Protein AF-A0A225WGE8-F1 (afdb_monomer)

pLDDT: mean 73.27, std 24.23, range [32.47, 97.25]

Sequence (170 aa):
MNILLVSSVTARLEQHFDTTDTSRQVRTSTEAETAMRFLRAGDTGREDANEVSHKEERGFLTDNLIIMPSIKGGLNLALKAAELPAKILQDFQRLNVQMSEGNLLLWMRYVQKYRVKMGGDSWADDAYVIQTLKNFIPESQLSVVFNAMKEKTKLHSFGVNLEKAAANAV

Organism: NCBI:txid4795

Foldseek 3Di:
DDDDDDDDDDDDDDDDDDDDDDDDDDDDDDDDDDDDDDDDDDDDDDDDPPPPPPVCPPPDLLVVCVVDPDLLVSLVVCLVVLHALLVSLVSCVVVVNDPDLVSVVSSLVSLVSSQVVVVHCPRQHLVNVLVSVVVRDPPVCLLVSLVSLCVDPVRNVVSVVSVVVVVVVD

Solvent-accessible surface area (backbone atoms only — not comparable to full-atom values): 11295 Å² total; per-residue (Å²): 140,87,86,86,84,84,87,84,85,81,84,83,86,84,84,87,81,90,83,88,83,88,83,86,86,82,86,81,91,82,90,85,87,81,88,80,88,82,89,79,88,80,90,84,81,88,81,87,76,81,77,72,77,70,74,75,81,79,47,72,62,64,54,42,46,70,69,32,97,39,72,71,56,30,52,53,52,39,55,74,70,67,58,59,69,62,56,55,56,51,48,29,58,76,69,68,48,68,89,40,68,71,52,49,53,53,49,53,56,45,47,56,52,45,23,62,73,74,75,36,49,92,86,58,33,63,67,55,51,51,55,47,46,56,77,77,41,62,71,86,49,49,62,57,50,30,50,59,24,46,79,32,84,94,34,21,69,58,18,52,51,43,50,53,52,56,65,73,73,113

Structure (mmCIF, N/CA/C/O backbone):
data_AF-A0A225WGE8-F1
#
_entry.id   AF-A0A225WGE8-F1
#
loop_
_atom_site.group_PDB
_atom_site.id
_atom_site.type_symbol
_atom_site.label_atom_id
_atom_site.label_alt_id
_atom_site.label_comp_id
_atom_site.label_asym_id
_atom_site.label_entity_id
_atom_site.label_seq_id
_atom_site.pdbx_PDB_ins_code
_atom_site.Cartn_x
_atom_site.Cartn_y
_atom_site.Cartn_z
_atom_site.occupancy
_atom_site.B_iso_or_equiv
_atom_site.auth_seq_id
_atom_site.auth_comp_id
_atom_site.auth_asym_id
_atom_site.auth_atom_id
_atom_site.pdbx_PDB_model_num
ATOM 1 N N . MET A 1 1 ? -18.587 52.223 9.701 1.00 41.62 1 MET A N 1
ATOM 2 C CA . MET A 1 1 ? -19.425 51.696 10.798 1.00 41.62 1 MET A CA 1
ATOM 3 C C . MET A 1 1 ? -18.726 50.444 11.307 1.00 41.62 1 MET A C 1
ATOM 5 O O . MET A 1 1 ? -18.745 49.443 10.610 1.00 41.62 1 MET A O 1
ATOM 9 N N . ASN A 1 2 ? -17.989 50.551 12.416 1.00 41.38 2 ASN A N 1
ATOM 10 C CA . ASN A 1 2 ? -17.194 49.461 12.995 1.00 41.38 2 ASN A CA 1
ATOM 11 C C . ASN A 1 2 ? -17.892 48.985 14.269 1.00 41.38 2 ASN A C 1
ATOM 13 O O . ASN A 1 2 ? -18.157 49.802 15.148 1.00 41.38 2 ASN A O 1
ATOM 17 N N . ILE A 1 3 ? -18.180 47.688 14.361 1.00 56.12 3 ILE A N 1
ATOM 18 C CA . ILE A 1 3 ? -18.752 47.057 15.552 1.00 56.12 3 ILE A CA 1
ATOM 19 C C . ILE A 1 3 ? -17.701 46.071 16.065 1.00 56.12 3 ILE A C 1
ATOM 21 O O . ILE A 1 3 ? -17.446 45.051 15.431 1.00 56.12 3 ILE A O 1
ATOM 25 N N . LEU A 1 4 ? -17.062 46.405 17.186 1.00 53.09 4 LEU A N 1
ATOM 26 C CA . LEU A 1 4 ? -16.240 45.483 17.968 1.00 53.09 4 LEU A CA 1
ATOM 27 C C . LEU A 1 4 ? -17.085 45.042 19.161 1.00 53.09 4 LEU A C 1
ATOM 29 O O . LEU A 1 4 ? -17.390 45.853 20.033 1.00 53.09 4 LEU A O 1
ATOM 33 N N . LEU A 1 5 ? -17.495 43.774 19.174 1.00 49.84 5 LEU A N 1
ATOM 34 C CA . LEU A 1 5 ? -18.241 43.175 20.277 1.00 49.84 5 LEU A CA 1
ATOM 35 C C . LEU A 1 5 ? -17.275 42.282 21.065 1.00 49.84 5 LEU A C 1
ATOM 37 O O . LEU A 1 5 ? -16.862 41.225 20.597 1.00 49.84 5 LEU A O 1
ATOM 41 N N . VAL A 1 6 ? -16.862 42.767 22.236 1.00 54.16 6 VAL A N 1
ATOM 42 C CA . VAL A 1 6 ? -16.025 42.052 23.206 1.00 54.16 6 VAL A CA 1
ATOM 43 C C . VAL A 1 6 ? -16.965 41.340 24.177 1.00 54.16 6 VAL A C 1
ATOM 45 O O . VAL A 1 6 ? -17.754 41.991 24.857 1.00 54.16 6 VAL A O 1
ATOM 48 N N . SER A 1 7 ? -16.908 40.010 24.232 1.00 51.12 7 SER A N 1
ATOM 49 C CA . SER A 1 7 ? -17.669 39.204 25.192 1.00 51.12 7 SER A CA 1
ATOM 50 C C . SER A 1 7 ? -16.768 38.796 26.357 1.00 51.12 7 SER A C 1
ATOM 52 O O . SER A 1 7 ? -15.846 38.004 26.183 1.00 51.12 7 SER A O 1
ATOM 54 N N . SER A 1 8 ? -17.042 39.333 27.545 1.00 53.81 8 SER A N 1
ATOM 55 C CA . SER A 1 8 ? -16.384 38.964 28.804 1.00 53.81 8 SER A CA 1
ATOM 56 C C . SER A 1 8 ? -17.247 37.941 29.546 1.00 53.81 8 SER A C 1
ATOM 58 O O . SER A 1 8 ? -18.414 38.212 29.823 1.00 53.81 8 SER A O 1
ATOM 60 N N . VAL A 1 9 ? -16.685 36.781 29.890 1.00 55.50 9 VAL A N 1
ATOM 61 C CA . VAL A 1 9 ? -17.333 35.771 30.744 1.00 55.50 9 VAL A CA 1
ATOM 62 C C . VAL A 1 9 ? -16.881 35.983 32.187 1.00 55.50 9 VAL A C 1
ATOM 64 O O . VAL A 1 9 ? -15.689 35.928 32.480 1.00 55.50 9 VAL A O 1
ATOM 67 N N . THR A 1 10 ? -17.825 36.213 33.097 1.00 57.44 10 THR A N 1
ATOM 68 C CA . THR A 1 10 ? -17.602 36.211 34.548 1.00 57.44 10 THR A CA 1
ATOM 69 C C . THR A 1 10 ? -18.067 34.876 35.128 1.00 57.44 10 THR A C 1
ATOM 71 O O . THR A 1 10 ? -19.258 34.578 35.148 1.00 57.44 10 THR A O 1
ATOM 74 N N . ALA A 1 11 ? -17.133 34.056 35.615 1.00 53.03 11 ALA A N 1
ATOM 75 C CA . ALA A 1 11 ? -17.466 32.903 36.447 1.00 53.03 11 ALA A CA 1
ATOM 76 C C . ALA A 1 11 ? -17.647 33.381 37.897 1.00 53.03 11 ALA A C 1
ATOM 78 O O . ALA A 1 11 ? -16.724 33.938 38.493 1.00 53.03 11 ALA A O 1
ATOM 79 N N . ARG A 1 12 ? -18.860 33.218 38.438 1.00 41.88 12 ARG A N 1
ATOM 80 C CA . ARG A 1 12 ? -19.195 33.531 39.831 1.00 41.88 12 ARG A CA 1
ATOM 81 C C . ARG A 1 12 ? -18.625 32.466 40.769 1.00 41.88 12 ARG A C 1
ATOM 83 O O . ARG A 1 12 ? -18.862 31.277 40.589 1.00 41.88 12 ARG A O 1
ATOM 90 N N . LEU A 1 13 ? -17.909 32.957 41.773 1.00 44.03 13 LEU A N 1
ATOM 91 C 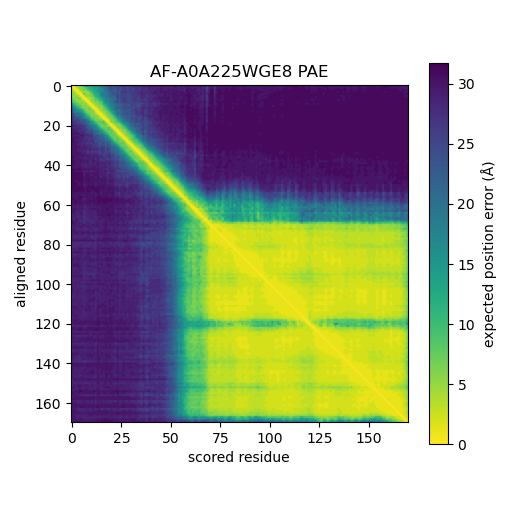CA . LEU A 1 13 ? -17.485 32.283 42.991 1.00 44.03 13 LEU A CA 1
ATOM 92 C C . LEU A 1 13 ? -18.700 32.153 43.922 1.00 44.03 13 LEU A C 1
ATOM 94 O O . LEU A 1 13 ? -19.231 33.173 44.357 1.00 44.03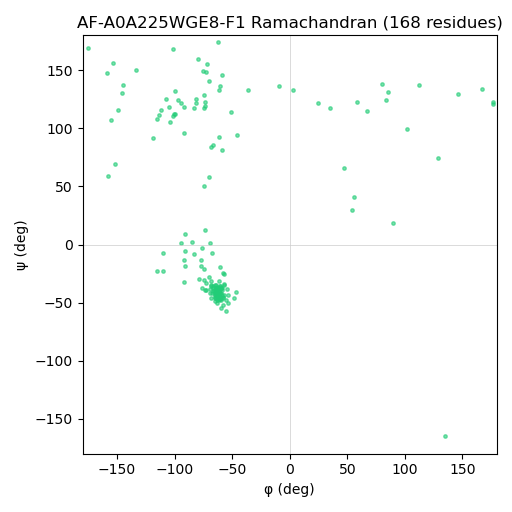 13 LEU A O 1
ATOM 98 N N . GLU A 1 14 ? -19.123 30.932 44.242 1.00 49.50 14 GLU A N 1
ATOM 99 C CA . GLU A 1 14 ? -19.988 30.682 45.398 1.00 49.50 14 GLU A CA 1
ATOM 100 C C . GLU A 1 14 ? -19.219 29.856 46.427 1.00 49.50 14 GLU A C 1
ATOM 102 O O . GLU A 1 14 ? -18.848 28.703 46.216 1.00 49.50 14 GLU A O 1
ATOM 107 N N . GLN A 1 15 ? -18.940 30.528 47.537 1.00 37.53 15 GLN A N 1
ATOM 108 C CA . GLN A 1 15 ? -18.338 30.028 48.756 1.00 37.53 15 GLN A CA 1
ATOM 109 C C . GLN A 1 15 ? -19.484 29.915 49.768 1.00 37.53 15 GLN A C 1
ATOM 111 O O . GLN A 1 15 ? -20.109 30.927 50.082 1.00 37.53 15 GLN A O 1
ATOM 116 N N . HIS A 1 16 ? -19.781 28.710 50.260 1.00 40.31 16 HIS A N 1
ATOM 117 C CA . HIS A 1 16 ? -20.702 28.523 51.383 1.00 40.31 16 HIS A CA 1
ATOM 118 C C . HIS A 1 16 ? -19.904 28.328 52.675 1.00 40.31 16 HIS A C 1
ATOM 120 O O . HIS A 1 16 ? -18.927 27.579 52.713 1.00 40.31 16 HIS A O 1
ATOM 126 N N . PHE A 1 17 ? -20.313 29.072 53.696 1.00 34.84 17 PHE A N 1
ATOM 127 C CA . PHE A 1 17 ? -19.667 29.243 54.992 1.00 34.84 17 PHE A CA 1
ATOM 128 C C . PHE A 1 17 ? -20.367 28.385 56.065 1.00 34.84 17 PHE A C 1
ATOM 130 O O . PHE A 1 17 ? -21.481 27.911 55.844 1.00 34.84 17 PHE A O 1
ATOM 137 N N . ASP A 1 18 ? -19.693 28.282 57.216 1.00 40.44 18 ASP A N 1
ATOM 138 C CA . ASP A 1 18 ? -20.130 27.804 58.541 1.00 40.44 18 ASP A CA 1
ATOM 139 C C . ASP A 1 18 ? -20.203 26.297 58.836 1.00 40.44 18 ASP A C 1
ATOM 141 O O . ASP A 1 18 ? -20.760 25.526 58.067 1.00 40.44 18 ASP A O 1
ATOM 145 N N . THR A 1 19 ? -19.786 25.788 60.005 1.00 41.75 19 THR A N 1
ATOM 146 C CA . THR A 1 19 ? -18.750 26.079 61.036 1.00 41.75 19 THR A CA 1
ATOM 147 C C . THR A 1 19 ? -18.847 24.926 62.063 1.00 41.75 19 THR A C 1
ATOM 149 O O . THR A 1 19 ? -19.836 24.198 62.066 1.00 41.75 19 THR A O 1
ATOM 152 N N . THR A 1 20 ? -17.865 24.825 62.975 1.00 37.28 20 THR A N 1
ATOM 153 C CA . THR A 1 20 ? -17.696 23.890 64.125 1.00 37.28 20 THR A CA 1
ATOM 154 C C . THR A 1 20 ? -17.040 22.539 63.771 1.00 37.28 20 THR A C 1
ATOM 156 O O . THR A 1 20 ? -17.397 21.917 62.786 1.00 37.28 20 THR A O 1
ATOM 159 N N . ASP A 1 21 ? -16.023 22.016 64.465 1.00 35.25 21 ASP A N 1
ATOM 160 C CA . ASP A 1 21 ? -15.390 22.385 65.732 1.00 35.25 21 ASP A CA 1
ATOM 161 C C . ASP A 1 21 ? -13.912 21.914 65.773 1.00 35.25 21 ASP A C 1
ATOM 163 O O . ASP A 1 21 ? -13.473 20.992 65.089 1.00 35.25 21 ASP A O 1
ATOM 167 N N . THR A 1 22 ? -13.179 22.623 66.611 1.00 43.06 22 THR A N 1
ATOM 168 C CA . THR A 1 22 ? -11.801 22.590 67.099 1.00 43.06 22 THR A CA 1
ATOM 169 C C . THR A 1 22 ? -11.136 21.218 67.313 1.00 43.06 22 THR A C 1
ATOM 171 O O . THR A 1 22 ? -11.600 20.400 68.099 1.00 43.06 22 THR A O 1
ATOM 174 N N . SER A 1 23 ? -9.901 21.061 66.815 1.00 33.72 23 SER A N 1
ATOM 175 C CA . SER A 1 23 ? -8.821 20.441 67.603 1.00 33.72 23 SER A CA 1
ATOM 176 C C . SER A 1 23 ? -7.468 21.083 67.279 1.00 33.72 23 SER A C 1
ATOM 178 O O . SER A 1 23 ? -7.112 21.311 66.125 1.00 33.72 23 SER A O 1
ATOM 180 N N . ARG A 1 24 ? -6.762 21.461 68.346 1.00 36.97 24 ARG A N 1
ATOM 181 C CA . ARG A 1 24 ? -5.527 22.254 68.392 1.00 36.97 24 ARG A CA 1
ATOM 182 C C . ARG A 1 24 ? -4.270 21.431 68.067 1.00 36.97 24 ARG A C 1
ATOM 184 O O . ARG A 1 24 ? -4.206 20.258 68.403 1.00 36.97 24 ARG A O 1
ATOM 191 N N . GLN A 1 25 ? -3.235 22.192 67.683 1.00 35.75 25 GLN A N 1
ATOM 192 C CA . GLN A 1 25 ? -1.784 22.059 67.957 1.00 35.75 25 GLN A CA 1
ATOM 193 C C . GLN A 1 25 ? -0.918 21.721 66.734 1.00 35.75 25 GLN A C 1
ATOM 195 O O . GLN A 1 25 ? -1.270 20.848 65.962 1.00 35.75 25 GLN A O 1
ATOM 200 N N . VAL A 1 26 ? 0.258 22.311 66.491 1.00 34.34 26 VAL A N 1
ATOM 201 C CA . VAL A 1 26 ? 1.013 23.479 66.996 1.00 34.34 26 VAL A CA 1
ATOM 202 C C . VAL A 1 26 ? 2.012 23.807 65.866 1.00 34.34 26 VAL A C 1
ATOM 204 O O . VAL A 1 26 ? 2.446 22.930 65.124 1.00 34.34 26 VAL A O 1
ATOM 207 N N . ARG A 1 27 ? 2.330 25.092 65.708 1.00 35.03 27 ARG A N 1
ATOM 208 C CA . ARG A 1 27 ? 3.198 25.670 64.676 1.00 35.03 27 ARG A CA 1
ATOM 209 C C . ARG A 1 27 ? 4.710 25.434 64.915 1.00 35.03 27 ARG A C 1
ATOM 211 O O . ARG A 1 27 ? 5.160 25.466 66.051 1.00 35.03 27 ARG A O 1
ATOM 218 N N . THR A 1 28 ? 5.428 25.346 63.785 1.00 35.56 28 THR A N 1
ATOM 219 C CA . THR A 1 28 ? 6.730 25.970 63.407 1.00 35.56 28 THR A CA 1
ATOM 220 C C . THR A 1 28 ? 8.060 25.600 64.088 1.00 35.56 28 THR A C 1
ATOM 222 O O . THR A 1 28 ? 8.307 25.967 65.226 1.00 35.56 28 THR A O 1
ATOM 225 N N . SER A 1 29 ? 8.948 25.007 63.270 1.00 43.44 29 SER A N 1
ATOM 226 C CA . SER A 1 29 ? 10.270 25.497 62.800 1.00 43.44 29 SER A CA 1
ATOM 227 C C . SER A 1 29 ? 11.155 26.349 63.725 1.00 43.44 29 SER A C 1
ATOM 229 O O . SER A 1 29 ? 10.855 27.527 63.906 1.00 43.44 29 SER A O 1
ATOM 231 N N . THR A 1 30 ? 12.344 25.820 64.064 1.00 32.47 30 THR A N 1
ATOM 232 C CA . THR A 1 30 ? 13.561 26.610 64.349 1.00 32.47 30 THR A CA 1
ATOM 233 C C . THR A 1 30 ? 14.844 25.845 63.965 1.00 32.47 30 THR A C 1
ATOM 235 O O . THR A 1 30 ? 15.120 24.769 64.483 1.00 32.47 30 THR A O 1
ATOM 238 N N . GLU A 1 31 ? 15.551 26.415 62.989 1.00 37.31 31 GLU A N 1
ATOM 239 C CA . GLU A 1 31 ? 17.003 26.516 62.739 1.00 37.31 31 GLU A CA 1
ATOM 240 C C . GLU A 1 31 ? 18.015 25.822 63.683 1.00 37.31 31 GLU A C 1
ATOM 242 O O . GLU A 1 31 ? 17.991 26.036 64.891 1.00 37.31 31 GLU A O 1
ATOM 247 N N . ALA A 1 32 ? 18.990 25.108 63.093 1.00 34.47 32 ALA A N 1
ATOM 248 C CA . ALA A 1 32 ? 20.421 25.475 63.060 1.00 34.47 32 ALA A CA 1
ATOM 249 C C . ALA A 1 32 ? 21.387 24.266 63.113 1.00 34.47 32 ALA A C 1
ATOM 251 O O . ALA A 1 32 ? 21.355 23.442 64.018 1.00 34.47 32 ALA A O 1
ATOM 252 N N . GLU A 1 33 ? 22.319 24.293 62.155 1.00 36.22 33 GLU A N 1
ATOM 253 C CA . GLU A 1 33 ? 23.748 24.003 62.321 1.00 36.22 33 GLU A CA 1
ATOM 254 C C . GLU A 1 33 ? 24.322 22.564 62.298 1.00 36.22 33 GLU A C 1
ATOM 256 O O . GLU A 1 33 ? 24.088 21.713 63.147 1.00 36.22 33 GLU A O 1
ATOM 261 N N . THR A 1 34 ? 25.282 22.431 61.369 1.00 35.84 34 THR A N 1
ATOM 262 C CA . THR A 1 34 ? 26.593 21.778 61.544 1.00 35.84 34 THR A CA 1
ATOM 263 C C . THR A 1 34 ? 26.784 20.357 60.999 1.00 35.84 34 THR A C 1
ATOM 265 O O . THR A 1 34 ? 26.511 19.352 61.635 1.00 35.84 34 THR A O 1
ATOM 268 N N . ALA A 1 35 ? 27.413 20.348 59.8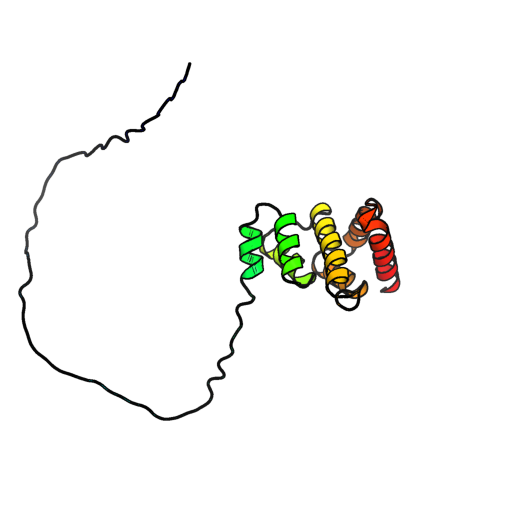15 1.00 38.41 35 ALA A N 1
ATOM 269 C CA . ALA A 1 35 ? 28.541 19.512 59.395 1.00 38.41 35 ALA A CA 1
ATOM 270 C C . ALA A 1 35 ? 28.411 17.973 59.430 1.00 38.41 35 ALA A C 1
ATOM 272 O O . ALA A 1 35 ? 28.373 17.354 60.481 1.00 38.41 35 ALA A O 1
ATOM 273 N N . MET A 1 36 ? 28.612 17.335 58.269 1.00 40.91 36 MET A N 1
ATOM 274 C CA . MET A 1 36 ? 29.887 16.667 57.938 1.00 40.91 36 MET A CA 1
ATOM 275 C C . MET A 1 36 ? 29.811 15.947 56.578 1.00 40.91 36 MET A C 1
ATOM 277 O O . MET A 1 36 ? 28.977 15.085 56.334 1.00 40.91 36 MET A O 1
ATOM 281 N N . ARG A 1 37 ? 30.735 16.365 55.708 1.00 45.91 37 ARG A N 1
ATOM 282 C CA . ARG A 1 37 ? 31.356 15.711 54.541 1.00 45.91 37 ARG A CA 1
ATOM 283 C C . ARG A 1 37 ? 31.058 14.216 54.365 1.00 45.91 37 ARG A C 1
ATOM 285 O O . ARG A 1 37 ? 31.336 13.480 55.291 1.00 45.91 37 ARG A O 1
ATOM 292 N N . PHE A 1 38 ? 30.772 13.781 53.130 1.00 41.12 38 PHE A N 1
ATOM 293 C CA . PHE A 1 38 ? 31.546 12.721 52.457 1.00 41.12 38 PHE A CA 1
ATOM 294 C C . PHE A 1 38 ? 31.439 12.846 50.928 1.00 41.12 38 PHE A C 1
ATOM 296 O O . PHE A 1 38 ? 30.427 12.515 50.319 1.00 41.12 38 PHE A O 1
ATOM 303 N N . LEU A 1 39 ? 32.535 13.291 50.309 1.00 48.25 39 LEU A N 1
ATOM 304 C CA . LEU A 1 39 ? 32.891 12.892 48.951 1.00 48.25 39 LEU A CA 1
ATOM 305 C C . LEU A 1 39 ? 33.384 11.445 49.039 1.00 48.25 39 LEU A C 1
ATOM 307 O O . LEU A 1 39 ? 34.350 11.182 49.756 1.00 48.25 39 LEU A O 1
ATOM 311 N N . ARG A 1 40 ? 32.768 10.517 48.305 1.00 49.38 40 ARG A N 1
ATOM 312 C CA . ARG A 1 40 ? 33.412 9.241 47.980 1.00 49.38 40 ARG A CA 1
ATOM 313 C C . ARG A 1 40 ? 33.536 9.132 46.471 1.00 49.38 40 ARG A C 1
ATOM 315 O O . ARG A 1 40 ? 32.630 8.674 45.787 1.00 49.38 40 ARG A O 1
ATOM 322 N N . ALA A 1 41 ? 34.685 9.591 45.985 1.00 47.47 41 ALA A N 1
ATOM 323 C CA . ALA A 1 41 ? 35.237 9.125 44.728 1.00 47.47 41 ALA A CA 1
ATOM 324 C C . ALA A 1 41 ? 35.513 7.618 44.855 1.00 47.47 41 ALA A C 1
ATOM 326 O O . ALA A 1 41 ? 36.067 7.157 45.856 1.00 47.47 41 ALA A O 1
ATOM 327 N N . GLY A 1 42 ? 35.089 6.871 43.846 1.00 44.56 42 GLY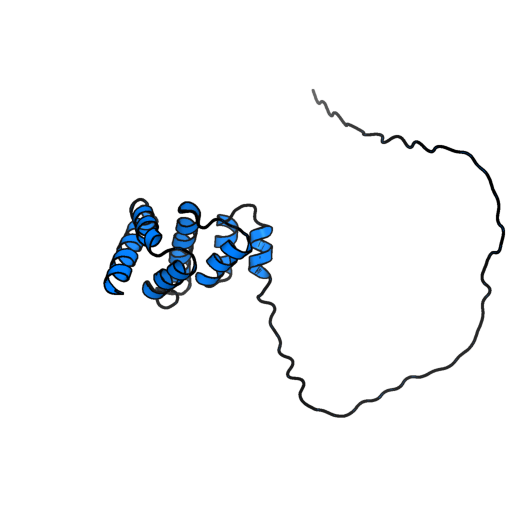 A N 1
ATOM 328 C CA . GLY A 1 42 ? 35.324 5.444 43.695 1.00 44.56 42 GLY A CA 1
ATOM 329 C C . GLY A 1 42 ? 35.340 5.124 42.210 1.00 44.56 42 GLY A C 1
ATOM 330 O O . GLY A 1 42 ? 34.398 4.539 41.694 1.00 44.56 42 GLY A O 1
ATOM 331 N N . ASP A 1 43 ? 36.379 5.599 41.530 1.00 41.12 43 ASP A N 1
ATOM 332 C CA . ASP A 1 43 ? 36.779 5.124 40.210 1.00 41.12 43 ASP A CA 1
ATOM 333 C C . ASP A 1 43 ? 37.594 3.839 40.395 1.00 41.12 43 ASP A C 1
ATOM 335 O O . ASP A 1 43 ? 38.572 3.846 41.143 1.00 41.12 43 ASP A O 1
ATOM 339 N N . THR A 1 44 ? 37.157 2.731 39.794 1.00 41.03 44 THR A N 1
ATOM 340 C CA . THR A 1 44 ? 37.914 1.955 38.787 1.00 41.03 44 THR A CA 1
ATOM 341 C C . THR A 1 44 ? 37.266 0.591 38.546 1.00 41.03 44 THR A C 1
ATOM 343 O O . THR A 1 44 ? 36.994 -0.152 39.484 1.00 41.03 44 THR A O 1
ATOM 346 N N . GLY A 1 45 ? 37.129 0.224 37.265 1.00 35.50 45 GLY A N 1
ATOM 347 C CA . GLY A 1 45 ? 37.182 -1.184 36.853 1.00 35.50 45 GLY A CA 1
ATOM 348 C C . GLY A 1 45 ? 36.034 -1.702 35.989 1.00 35.50 45 GLY A C 1
ATOM 349 O O . GLY A 1 45 ? 35.198 -2.441 36.482 1.00 35.50 45 GLY A O 1
ATOM 350 N N . ARG A 1 46 ? 36.047 -1.308 34.706 1.00 41.62 46 ARG A N 1
ATOM 351 C CA . ARG A 1 46 ? 35.836 -2.137 33.496 1.00 41.62 46 ARG A CA 1
ATOM 352 C C . ARG A 1 46 ? 35.019 -3.437 33.645 1.00 41.62 46 ARG A C 1
ATOM 354 O O . ARG A 1 46 ? 35.479 -4.361 34.295 1.00 41.62 46 ARG A O 1
ATOM 361 N N . GLU A 1 47 ? 33.926 -3.547 32.887 1.00 40.81 47 GLU A N 1
ATOM 362 C CA . GLU A 1 47 ? 33.778 -4.497 31.762 1.00 40.81 47 GLU A CA 1
ATOM 363 C C . GLU A 1 47 ? 32.361 -4.410 31.164 1.00 40.81 47 GLU A C 1
ATOM 365 O O . GLU A 1 47 ? 31.354 -4.581 31.844 1.00 40.81 47 GLU A O 1
ATOM 370 N N . ASP A 1 48 ? 32.323 -4.077 29.873 1.00 49.81 48 ASP A N 1
ATOM 371 C CA . ASP A 1 48 ? 31.331 -4.494 28.881 1.00 49.81 48 ASP A CA 1
ATOM 372 C C . ASP A 1 48 ? 29.844 -4.403 29.249 1.00 49.81 48 ASP A C 1
ATOM 374 O O . ASP A 1 48 ? 29.100 -5.382 29.215 1.00 49.81 48 ASP A O 1
ATOM 378 N N . ALA A 1 49 ? 29.357 -3.179 29.436 1.00 42.09 49 ALA A N 1
ATOM 379 C CA . ALA A 1 49 ? 27.985 -2.878 29.055 1.00 42.09 49 ALA A CA 1
ATOM 380 C C . ALA A 1 49 ? 28.014 -2.352 27.620 1.00 42.09 49 ALA A C 1
ATOM 382 O O . ALA A 1 49 ? 28.288 -1.180 27.374 1.00 42.09 49 ALA A O 1
ATOM 383 N N . ASN A 1 50 ? 27.771 -3.263 26.678 1.00 46.16 50 ASN A N 1
ATOM 384 C CA . ASN A 1 50 ? 27.304 -2.962 25.334 1.00 46.16 50 ASN A CA 1
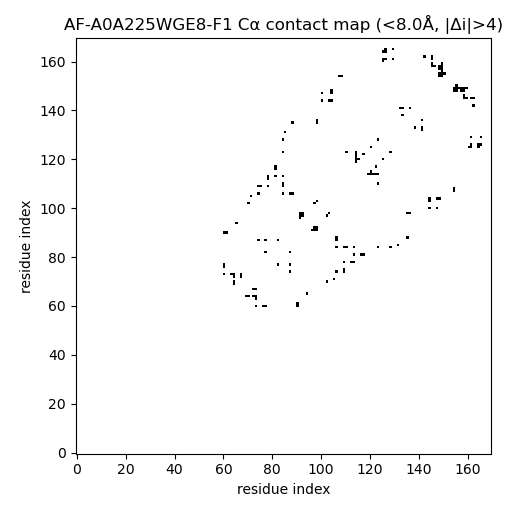ATOM 385 C C . ASN A 1 50 ? 26.156 -1.950 25.456 1.00 46.16 50 ASN A C 1
ATOM 387 O O . ASN A 1 50 ? 25.012 -2.329 25.715 1.00 46.16 50 ASN A O 1
ATOM 391 N N . GLU A 1 51 ? 26.473 -0.660 25.346 1.00 40.88 51 GLU A N 1
ATOM 392 C CA . GLU A 1 51 ? 25.485 0.392 25.188 1.00 40.88 51 GLU A CA 1
ATOM 393 C C . GLU A 1 51 ? 24.906 0.178 23.798 1.00 40.88 51 GLU A C 1
ATOM 395 O O . GLU A 1 51 ? 25.357 0.723 22.788 1.00 40.88 51 GLU A O 1
ATOM 400 N N . VAL A 1 52 ? 23.923 -0.719 23.747 1.00 46.06 52 VAL A N 1
ATOM 401 C CA . VAL A 1 52 ? 23.008 -0.808 22.635 1.00 46.06 52 VAL A CA 1
ATOM 402 C C . VAL A 1 52 ? 22.316 0.540 22.610 1.00 46.06 52 VAL A C 1
ATOM 404 O O . VAL A 1 52 ? 21.317 0.772 23.291 1.00 46.06 52 VAL A O 1
ATOM 407 N N . SER A 1 53 ? 22.889 1.442 21.818 1.00 38.06 53 SER A N 1
ATOM 408 C CA . SER A 1 53 ? 22.194 2.570 21.239 1.00 38.06 53 SER A CA 1
ATOM 409 C C . SER A 1 53 ? 21.055 1.977 20.415 1.00 38.06 53 SER A C 1
ATOM 411 O O . SER A 1 53 ? 21.147 1.755 19.207 1.00 38.06 53 SER A O 1
ATOM 413 N N . HIS A 1 54 ? 19.971 1.637 21.104 1.00 42.31 54 HIS A N 1
ATOM 414 C CA . HIS A 1 54 ? 18.672 1.471 20.505 1.00 42.31 54 HIS A CA 1
ATOM 415 C C . HIS A 1 54 ? 18.283 2.865 20.037 1.00 42.31 54 HIS A C 1
ATOM 417 O O . HIS A 1 54 ? 17.634 3.611 20.759 1.00 42.31 54 HIS A O 1
ATOM 423 N N . LYS A 1 55 ? 18.731 3.236 18.832 1.00 46.28 55 LYS A N 1
ATOM 424 C CA . LYS A 1 55 ? 18.170 4.374 18.117 1.00 46.28 55 LYS A CA 1
ATOM 425 C C . LYS A 1 55 ? 16.665 4.179 18.091 1.00 46.28 55 LYS A C 1
ATOM 427 O O . LYS A 1 55 ? 16.140 3.226 17.515 1.00 46.28 55 LYS A O 1
ATOM 432 N N . GLU A 1 56 ? 16.003 5.080 18.788 1.00 46.56 56 GLU A N 1
ATOM 433 C CA . GLU A 1 56 ? 14.574 5.164 19.013 1.00 46.56 56 GLU A CA 1
ATOM 434 C C . GLU A 1 56 ? 13.852 5.547 17.710 1.00 46.56 56 GLU A C 1
ATOM 436 O O . GLU A 1 56 ? 13.115 6.522 17.634 1.00 46.56 56 GLU A O 1
ATOM 441 N N . GLU A 1 57 ? 14.001 4.752 16.649 1.00 49.62 57 GLU A N 1
ATOM 442 C CA . GLU A 1 57 ? 13.245 4.917 15.397 1.00 49.62 57 GLU A CA 1
ATOM 443 C C . GLU A 1 57 ? 11.776 4.466 15.542 1.00 49.62 57 GLU A C 1
ATOM 445 O O . GLU A 1 57 ? 11.041 4.304 14.563 1.00 49.62 57 GLU A O 1
ATOM 450 N N . ARG A 1 58 ? 11.330 4.245 16.785 1.00 51.84 58 ARG A N 1
ATOM 451 C CA . ARG A 1 58 ? 10.019 3.690 17.133 1.00 51.84 58 ARG A CA 1
ATOM 452 C C . ARG A 1 58 ? 8.913 4.731 17.336 1.00 51.84 58 ARG A C 1
ATOM 454 O O . ARG A 1 58 ? 7.776 4.306 17.474 1.00 51.84 58 ARG A O 1
ATOM 461 N N . GLY A 1 59 ? 9.197 6.037 17.309 1.00 52.41 59 GLY A N 1
ATOM 462 C CA . GLY A 1 59 ? 8.176 7.080 17.551 1.00 52.41 59 GLY A CA 1
ATOM 463 C C . GLY A 1 59 ? 7.772 7.926 16.338 1.00 52.41 59 GLY A C 1
ATOM 464 O O . GLY A 1 59 ? 6.684 8.493 16.293 1.00 52.41 59 GLY A O 1
ATOM 465 N N . PHE A 1 60 ? 8.615 8.022 15.303 1.00 49.75 60 PHE A N 1
ATOM 466 C CA . PHE A 1 60 ? 8.458 9.120 14.340 1.00 49.75 60 PHE A CA 1
ATOM 467 C C . PHE A 1 60 ? 7.190 9.032 13.471 1.00 49.75 60 PHE A C 1
ATOM 469 O O . PHE A 1 60 ? 6.603 10.061 13.146 1.00 49.75 60 PHE A O 1
ATOM 476 N N . LEU A 1 61 ? 6.738 7.835 13.085 1.00 55.16 61 LEU A N 1
ATOM 477 C CA . LEU A 1 61 ? 5.501 7.689 12.302 1.00 55.16 61 LEU A CA 1
ATOM 478 C C . LEU A 1 61 ? 4.262 7.488 13.164 1.00 55.16 61 LEU A C 1
ATOM 480 O O . LEU A 1 61 ? 3.181 7.934 12.780 1.00 55.16 61 LEU A O 1
ATOM 484 N N . THR A 1 62 ? 4.424 6.830 14.313 1.00 54.56 62 THR A N 1
ATOM 485 C CA . THR A 1 62 ? 3.331 6.528 15.239 1.00 54.56 62 THR A CA 1
ATOM 486 C C . THR A 1 62 ? 2.714 7.821 15.735 1.00 54.56 62 THR A C 1
ATOM 488 O O . THR A 1 62 ? 1.503 8.000 15.645 1.00 54.56 62 THR A O 1
ATOM 491 N N . ASP A 1 63 ? 3.569 8.757 16.131 1.00 56.72 63 ASP A N 1
ATOM 492 C CA . ASP A 1 63 ? 3.147 10.014 16.725 1.00 56.72 63 ASP A CA 1
ATOM 493 C C . ASP A 1 63 ? 2.612 10.950 15.638 1.00 56.72 63 ASP A C 1
ATOM 495 O O . ASP A 1 63 ? 1.581 11.595 15.806 1.00 56.72 63 ASP A O 1
ATOM 499 N N . ASN A 1 64 ? 3.226 10.952 14.452 1.00 55.69 64 ASN A N 1
ATOM 500 C CA . ASN A 1 64 ? 2.835 11.864 13.381 1.00 55.69 64 ASN A CA 1
ATOM 501 C C . ASN A 1 64 ? 1.574 11.440 12.609 1.00 55.69 64 ASN A C 1
ATOM 503 O O . ASN A 1 64 ? 0.846 12.316 12.142 1.00 55.69 64 ASN A O 1
ATOM 507 N N . LEU A 1 65 ? 1.266 10.142 12.476 1.00 56.31 65 LEU A N 1
ATOM 508 C CA . LEU A 1 65 ? -0.028 9.699 11.928 1.00 56.31 65 LEU A CA 1
ATOM 509 C C . LEU A 1 65 ? -1.190 9.985 12.893 1.00 56.31 65 LEU A C 1
ATOM 511 O O . LEU A 1 65 ? -2.301 10.206 12.422 1.00 56.31 65 LEU A O 1
ATOM 515 N N . ILE A 1 66 ? -0.932 10.021 14.207 1.00 52.12 66 ILE A N 1
ATOM 516 C CA . ILE A 1 66 ? -1.905 10.439 15.231 1.00 52.12 66 ILE A CA 1
ATOM 517 C C . ILE A 1 66 ? -2.106 11.962 15.198 1.00 52.12 66 ILE A C 1
ATOM 519 O O . ILE A 1 66 ? -3.232 12.439 15.324 1.00 52.12 66 ILE A O 1
ATOM 523 N N . ILE A 1 67 ? -1.031 12.733 14.991 1.00 52.78 67 ILE A N 1
ATOM 524 C CA . ILE A 1 67 ? -1.085 14.204 14.926 1.00 52.78 67 ILE A CA 1
ATOM 525 C C . ILE A 1 67 ? -1.691 14.695 13.600 1.00 52.78 67 ILE A C 1
ATOM 527 O O . ILE A 1 67 ? -2.318 15.756 13.552 1.00 52.78 67 ILE A O 1
ATOM 531 N N . MET A 1 68 ? -1.524 13.953 12.501 1.00 58.78 68 M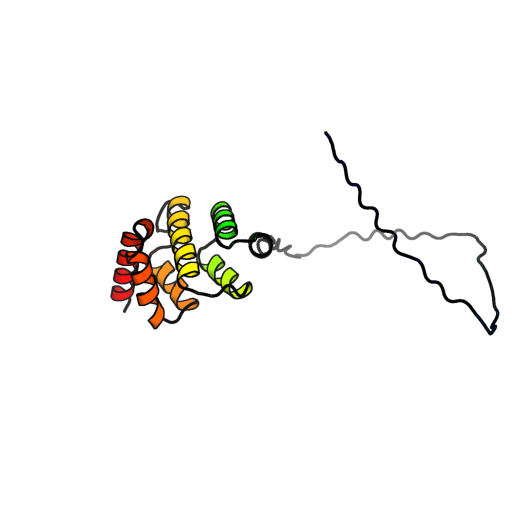ET A N 1
ATOM 532 C CA . MET A 1 68 ? -2.073 14.358 11.210 1.00 58.78 68 MET A CA 1
ATOM 533 C C . MET A 1 68 ? -3.556 13.988 11.095 1.00 58.78 68 MET A C 1
ATOM 535 O O . MET A 1 68 ? -3.897 12.809 11.110 1.00 58.78 68 MET A O 1
ATOM 539 N N . PRO A 1 69 ? -4.448 14.951 10.801 1.00 61.97 69 PRO A N 1
ATOM 540 C CA . PRO A 1 69 ? -5.879 14.679 10.661 1.00 61.97 69 PRO A CA 1
ATOM 541 C C . PRO A 1 69 ? -6.225 13.845 9.411 1.00 61.97 69 PRO A C 1
ATOM 543 O O . PRO A 1 69 ? -7.396 13.602 9.135 1.00 61.97 69 PRO A O 1
ATOM 546 N N . SER A 1 70 ? -5.235 13.431 8.603 1.00 81.00 70 SER A N 1
ATOM 547 C CA . SER A 1 70 ? -5.466 12.643 7.390 1.00 81.00 70 SER A CA 1
ATOM 548 C C . SER A 1 70 ? -4.362 11.620 7.111 1.00 81.00 70 SER A C 1
ATOM 550 O O . SER A 1 70 ? -3.170 11.937 7.122 1.00 81.00 70 SER A O 1
ATOM 552 N N . ILE A 1 71 ? -4.781 10.414 6.713 1.00 85.69 71 ILE A N 1
ATOM 553 C CA . ILE A 1 71 ? -3.909 9.307 6.283 1.00 85.69 71 ILE A CA 1
ATOM 554 C C . ILE A 1 71 ? -2.954 9.758 5.170 1.00 85.69 71 ILE A C 1
ATOM 556 O O . ILE A 1 71 ? -1.757 9.485 5.202 1.00 85.69 71 ILE A O 1
ATOM 560 N N . LYS A 1 72 ? -3.460 10.517 4.191 1.00 88.56 72 LYS A N 1
ATOM 561 C CA . LYS A 1 72 ? -2.656 11.030 3.070 1.00 88.56 72 LYS A CA 1
ATOM 562 C C . LYS A 1 72 ? -1.490 11.902 3.542 1.00 88.56 72 LYS A C 1
ATOM 564 O O . LYS A 1 72 ? -0.422 11.863 2.932 1.00 88.56 72 LYS A O 1
ATOM 569 N N . GLY A 1 73 ? -1.702 12.696 4.590 1.00 86.50 73 GLY A N 1
ATOM 570 C CA . GLY A 1 73 ? -0.654 13.487 5.215 1.00 86.50 73 GLY A CA 1
ATOM 571 C C . GLY A 1 73 ? 0.474 12.600 5.731 1.00 86.50 73 GLY A C 1
ATOM 572 O O . GLY A 1 73 ? 1.622 12.770 5.312 1.00 86.50 73 GLY A O 1
ATOM 573 N N . GLY A 1 74 ? 0.128 11.613 6.560 1.00 88.12 74 GLY A N 1
ATOM 574 C CA . GLY A 1 74 ? 1.114 10.717 7.162 1.00 88.12 74 GLY A CA 1
ATOM 575 C C . GLY A 1 74 ? 1.862 9.879 6.128 1.00 88.12 74 GLY A C 1
ATOM 576 O O . GLY A 1 74 ? 3.078 9.751 6.217 1.00 88.12 74 GLY A O 1
ATOM 577 N N . LEU A 1 75 ? 1.192 9.430 5.061 1.00 90.81 75 LEU A N 1
ATOM 578 C CA . LEU A 1 75 ? 1.852 8.736 3.946 1.00 90.81 75 LEU A CA 1
ATOM 579 C C . LEU A 1 75 ? 2.900 9.604 3.239 1.00 90.81 75 LEU A C 1
ATOM 581 O O . LEU A 1 75 ? 3.950 9.108 2.835 1.00 90.81 75 LEU A O 1
ATOM 585 N N . ASN A 1 76 ? 2.650 10.907 3.079 1.00 91.12 76 ASN A N 1
ATOM 586 C CA . ASN A 1 76 ? 3.652 11.799 2.492 1.00 91.12 76 ASN A CA 1
ATOM 587 C C . ASN A 1 76 ? 4.857 11.983 3.425 1.00 91.12 76 ASN A C 1
ATOM 589 O O . ASN A 1 76 ? 5.984 12.085 2.939 1.00 91.12 76 ASN A O 1
ATOM 593 N N . LEU A 1 77 ? 4.641 12.022 4.743 1.00 89.56 77 LEU A N 1
ATOM 594 C CA . LEU A 1 77 ? 5.728 12.102 5.716 1.00 89.56 77 LEU A CA 1
ATOM 595 C C . LEU A 1 77 ? 6.546 10.807 5.747 1.00 89.56 77 LEU A C 1
ATOM 597 O O . LEU A 1 77 ? 7.768 10.856 5.638 1.00 89.56 77 LEU A O 1
ATOM 601 N N . ALA A 1 78 ? 5.874 9.658 5.777 1.00 90.94 78 ALA A N 1
ATOM 602 C CA . ALA A 1 78 ? 6.509 8.352 5.672 1.00 90.94 78 ALA A CA 1
ATOM 603 C C . ALA A 1 78 ? 7.324 8.210 4.380 1.00 90.94 78 ALA A C 1
ATOM 605 O O . ALA A 1 78 ? 8.396 7.611 4.367 1.00 90.94 78 ALA A O 1
ATOM 606 N N . LEU A 1 79 ? 6.858 8.810 3.280 1.00 93.19 79 LEU A N 1
ATOM 607 C CA . LEU A 1 79 ? 7.602 8.805 2.024 1.00 93.19 79 LEU A CA 1
ATOM 608 C C . LEU A 1 79 ? 8.856 9.676 2.137 1.00 93.19 79 LEU A C 1
ATOM 610 O O . LEU A 1 79 ? 9.905 9.303 1.617 1.00 93.19 79 LEU A O 1
ATOM 614 N N . LYS A 1 80 ? 8.787 10.826 2.824 1.00 91.06 80 LYS A N 1
ATOM 615 C CA . LYS A 1 80 ? 9.966 11.666 3.105 1.00 91.06 80 LYS A CA 1
ATOM 616 C C . LYS A 1 80 ? 11.001 10.914 3.942 1.00 91.06 80 LYS A C 1
ATOM 618 O O . LYS A 1 80 ? 12.172 10.970 3.579 1.00 91.06 80 LYS A O 1
ATOM 623 N N . ALA A 1 81 ? 10.551 10.155 4.935 1.00 89.56 81 ALA A N 1
ATOM 624 C CA . ALA A 1 81 ? 11.386 9.307 5.781 1.00 89.56 81 ALA A CA 1
ATOM 625 C C . ALA A 1 81 ? 11.857 7.997 5.111 1.00 89.56 81 ALA A C 1
ATOM 627 O O . ALA A 1 81 ? 12.641 7.277 5.709 1.00 89.56 81 ALA A O 1
ATOM 628 N N . ALA A 1 82 ? 11.426 7.706 3.874 1.00 91.69 82 ALA A N 1
ATOM 629 C CA . ALA A 1 82 ? 11.765 6.471 3.152 1.00 91.69 82 ALA A CA 1
ATOM 630 C C . ALA A 1 82 ? 11.402 5.195 3.934 1.00 91.69 82 ALA A C 1
ATOM 632 O O . ALA A 1 82 ? 12.127 4.203 3.933 1.00 91.69 82 ALA A O 1
ATOM 633 N N . GLU A 1 83 ? 10.239 5.226 4.572 1.00 92.50 83 GLU A N 1
ATOM 634 C CA . GLU A 1 83 ? 9.757 4.128 5.401 1.00 92.50 83 GLU A CA 1
ATOM 635 C C . GLU A 1 83 ? 9.317 2.926 4.561 1.00 92.50 83 GLU A C 1
ATOM 637 O O . GLU A 1 83 ? 8.866 3.064 3.426 1.00 92.50 83 GLU A O 1
ATOM 642 N N . LEU A 1 84 ? 9.470 1.715 5.093 1.00 93.62 84 LEU A N 1
ATOM 643 C CA . LEU A 1 84 ? 9.132 0.510 4.335 1.00 93.62 84 LEU A CA 1
ATOM 644 C C . LEU A 1 84 ? 7.611 0.378 4.159 1.00 93.62 84 LEU A C 1
ATOM 646 O O . LEU A 1 84 ? 6.867 0.592 5.121 1.00 93.62 84 LEU A O 1
ATOM 650 N N . PRO A 1 85 ? 7.117 -0.069 2.988 1.00 95.56 85 PRO A N 1
ATOM 651 C CA . PRO A 1 85 ? 5.684 -0.241 2.766 1.00 95.56 85 PRO A CA 1
ATOM 652 C C . PRO A 1 85 ? 4.975 -1.124 3.795 1.00 95.56 85 PRO A C 1
ATOM 654 O O . PRO A 1 85 ? 3.864 -0.791 4.207 1.00 95.56 85 PRO A O 1
ATOM 657 N N . ALA A 1 86 ? 5.610 -2.208 4.251 1.00 95.50 86 ALA A N 1
ATOM 658 C CA . ALA A 1 86 ? 5.039 -3.074 5.282 1.00 95.50 86 ALA A CA 1
ATOM 659 C C . ALA A 1 86 ? 4.791 -2.334 6.608 1.00 95.50 86 ALA A C 1
ATOM 661 O O . ALA A 1 86 ? 3.747 -2.533 7.229 1.00 95.50 86 ALA A O 1
ATOM 662 N N . LYS A 1 87 ? 5.694 -1.425 7.007 1.00 93.81 87 LYS A N 1
ATOM 663 C CA . LYS A 1 87 ? 5.556 -0.630 8.239 1.00 93.81 87 LYS A CA 1
ATOM 664 C C . LYS A 1 87 ? 4.297 0.237 8.207 1.00 93.81 87 LYS A C 1
ATOM 666 O O . LYS A 1 87 ? 3.614 0.367 9.212 1.00 93.81 87 LYS A O 1
ATOM 671 N N . ILE A 1 88 ? 3.926 0.751 7.037 1.00 94.44 88 ILE A N 1
ATOM 672 C CA . ILE A 1 88 ? 2.720 1.571 6.879 1.00 94.44 88 ILE A CA 1
ATOM 673 C C . ILE A 1 88 ? 1.440 0.777 7.158 1.00 94.44 88 ILE A C 1
ATOM 675 O O . ILE A 1 88 ? 0.530 1.294 7.801 1.00 94.44 88 ILE A O 1
ATOM 679 N N . LEU A 1 89 ? 1.357 -0.478 6.706 1.00 94.88 89 LEU A N 1
ATOM 680 C CA . LEU A 1 89 ? 0.191 -1.319 7.001 1.00 94.88 89 LEU A CA 1
ATOM 681 C C . LEU A 1 89 ? 0.169 -1.775 8.466 1.00 94.88 89 LEU A C 1
ATOM 683 O O . LEU A 1 89 ? -0.907 -1.849 9.060 1.00 94.88 89 LEU A O 1
ATOM 687 N N . GLN A 1 90 ? 1.337 -2.001 9.076 1.00 94.00 90 GLN A N 1
ATOM 688 C CA . GLN A 1 90 ? 1.435 -2.219 10.525 1.00 94.00 90 GLN A CA 1
ATOM 689 C C . GLN A 1 90 ? 0.935 -0.997 11.299 1.00 94.00 90 GLN A C 1
ATOM 691 O O . GLN A 1 90 ? 0.173 -1.137 12.255 1.00 94.00 90 GLN A O 1
ATOM 696 N N . ASP A 1 91 ? 1.307 0.206 10.861 1.00 90.25 91 ASP A N 1
ATOM 697 C CA . ASP A 1 91 ? 0.831 1.451 11.452 1.00 90.25 91 ASP A CA 1
ATOM 698 C C . ASP A 1 91 ? -0.684 1.604 11.277 1.00 90.25 91 ASP A C 1
ATOM 700 O O . ASP A 1 91 ? -1.356 2.021 12.218 1.00 90.25 91 ASP A O 1
ATOM 704 N N . PHE A 1 92 ? -1.250 1.210 10.130 1.00 91.19 92 PHE A N 1
ATOM 705 C CA . PHE A 1 92 ? -2.704 1.197 9.945 1.00 91.19 92 PHE A CA 1
ATOM 706 C C . PHE A 1 92 ? -3.391 0.284 10.966 1.00 91.19 92 PHE A C 1
ATOM 708 O O . PHE A 1 92 ? -4.325 0.729 11.629 1.00 91.19 92 PHE A O 1
ATOM 715 N N . GLN A 1 93 ? -2.903 -0.946 11.160 1.00 91.06 93 GLN A N 1
ATOM 716 C CA . GLN A 1 93 ? -3.447 -1.851 12.181 1.00 91.06 93 GLN A CA 1
ATOM 717 C C . GLN A 1 93 ? -3.306 -1.277 13.594 1.00 91.06 93 GLN A C 1
ATOM 719 O O . GLN A 1 93 ? -4.283 -1.244 14.339 1.00 91.06 93 GLN A O 1
ATOM 724 N N . ARG A 1 94 ? -2.115 -0.779 13.957 1.00 89.56 94 ARG A N 1
ATOM 725 C CA . ARG A 1 94 ? -1.849 -0.224 15.295 1.00 89.56 94 ARG A CA 1
ATOM 726 C C . ARG A 1 94 ? -2.740 0.978 15.607 1.00 89.56 94 ARG A C 1
ATOM 728 O O . ARG A 1 94 ? -3.145 1.161 16.749 1.00 89.56 94 ARG A O 1
ATOM 735 N N . LEU A 1 95 ? -3.037 1.795 14.600 1.00 87.12 95 LEU A N 1
ATOM 736 C CA . LEU A 1 95 ? -3.864 2.994 14.727 1.00 87.12 95 LEU A CA 1
ATOM 737 C C . LEU A 1 95 ? -5.357 2.728 14.481 1.00 87.12 95 LEU A C 1
ATOM 739 O O . LEU A 1 95 ? -6.132 3.677 14.391 1.00 87.12 95 LEU A O 1
ATOM 743 N N . ASN A 1 96 ? -5.769 1.460 14.363 1.00 87.94 96 ASN A N 1
ATOM 744 C CA . ASN A 1 96 ? -7.141 1.054 14.038 1.00 87.94 96 ASN A CA 1
ATOM 745 C C . ASN A 1 96 ? -7.687 1.700 12.748 1.00 87.94 96 ASN A C 1
ATOM 747 O O . ASN A 1 96 ? -8.892 1.908 12.591 1.00 87.94 96 ASN A O 1
ATOM 751 N N . VAL A 1 97 ? -6.806 2.007 11.794 1.00 89.44 97 VAL A N 1
ATOM 752 C CA . VAL A 1 97 ? -7.192 2.422 10.446 1.00 89.44 97 VAL A CA 1
ATOM 753 C C . VAL A 1 97 ? -7.699 1.191 9.706 1.00 89.44 97 VAL A C 1
ATOM 755 O O . VAL A 1 97 ? -6.971 0.223 9.491 1.00 89.44 97 VAL A O 1
ATOM 758 N N . GLN A 1 98 ? -8.960 1.236 9.287 1.00 91.56 98 GLN A N 1
ATOM 759 C CA . GLN A 1 98 ? -9.577 0.133 8.562 1.00 91.56 98 GLN A CA 1
ATOM 760 C C . GLN A 1 98 ? -8.828 -0.157 7.251 1.00 91.56 98 GLN A C 1
ATOM 762 O O . GLN A 1 98 ? -8.553 0.762 6.473 1.00 91.56 98 GLN A O 1
ATOM 767 N N . MET A 1 99 ? -8.592 -1.440 6.955 1.00 93.62 99 MET A N 1
ATOM 768 C CA . MET A 1 99 ? -8.079 -1.926 5.662 1.00 93.62 99 MET A CA 1
ATOM 769 C C . MET A 1 99 ? -9.164 -1.880 4.574 1.00 93.62 99 MET A C 1
ATOM 771 O O . MET A 1 99 ? -9.454 -2.865 3.905 1.00 93.62 99 MET A O 1
ATOM 775 N N . SER A 1 100 ? -9.823 -0.731 4.436 1.00 93.25 100 SER A N 1
ATOM 776 C CA . SER A 1 100 ? -10.800 -0.493 3.381 1.00 93.25 100 SER A CA 1
ATOM 777 C C . SER A 1 100 ? -10.099 -0.350 2.033 1.00 93.25 100 SER A C 1
ATOM 779 O O . SER A 1 100 ? -8.940 0.070 1.961 1.00 93.25 100 SER A O 1
ATOM 781 N N . GLU A 1 101 ? -10.824 -0.627 0.949 1.00 93.69 101 GLU A N 1
ATOM 782 C CA . GLU A 1 101 ? -10.327 -0.456 -0.420 1.00 93.69 101 GLU A CA 1
ATOM 783 C C . GLU A 1 101 ? -9.671 0.921 -0.622 1.00 93.69 101 GLU A C 1
ATOM 785 O O . GLU A 1 101 ? -8.551 1.015 -1.116 1.00 93.69 101 GLU A O 1
ATOM 790 N N . GLY A 1 102 ? -10.310 1.999 -0.155 1.00 92.81 102 GLY A N 1
ATOM 791 C CA . GLY A 1 102 ? -9.775 3.357 -0.276 1.00 92.81 102 GLY A CA 1
ATOM 792 C C . GLY A 1 102 ? -8.416 3.549 0.409 1.00 92.81 102 GLY A C 1
ATOM 793 O O . GLY A 1 102 ? -7.518 4.168 -0.169 1.00 92.81 102 GLY A O 1
ATOM 794 N N . ASN A 1 103 ? -8.236 2.992 1.608 1.00 93.81 103 ASN A N 1
ATOM 795 C CA . ASN A 1 103 ? -6.978 3.089 2.353 1.00 93.81 103 ASN A CA 1
ATOM 796 C C . ASN A 1 103 ? -5.882 2.219 1.729 1.00 93.81 103 ASN A C 1
ATOM 798 O O . ASN A 1 103 ? -4.739 2.667 1.606 1.00 93.81 103 ASN A O 1
ATOM 802 N N . LEU A 1 104 ? -6.236 1.026 1.249 1.00 95.94 104 LEU A N 1
ATOM 803 C CA . LEU A 1 104 ? -5.319 0.159 0.513 1.00 95.94 104 LEU A CA 1
ATOM 804 C C . LEU A 1 104 ? -4.885 0.803 -0.810 1.00 95.94 104 LEU A C 1
ATOM 806 O O . LEU A 1 104 ? -3.704 0.777 -1.139 1.00 95.94 104 LEU A O 1
ATOM 810 N N . LEU A 1 105 ? -5.778 1.489 -1.531 1.00 96.25 105 LEU A N 1
ATOM 811 C CA . LEU A 1 105 ? -5.411 2.250 -2.732 1.00 96.25 105 LEU A CA 1
ATOM 812 C C . LEU A 1 105 ? -4.482 3.435 -2.419 1.00 96.25 105 LEU A C 1
ATOM 814 O O . LEU A 1 105 ? -3.605 3.765 -3.225 1.00 96.25 105 LEU A O 1
ATOM 818 N N . LEU A 1 106 ? -4.648 4.094 -1.268 1.00 95.25 106 LEU A N 1
ATOM 819 C CA . LEU A 1 106 ? -3.705 5.121 -0.812 1.00 95.25 106 LEU A CA 1
ATOM 820 C C . LEU A 1 106 ? -2.327 4.519 -0.523 1.00 95.25 106 LEU A C 1
ATOM 822 O O . LEU A 1 106 ? -1.319 5.093 -0.942 1.00 95.25 106 LEU A O 1
ATOM 826 N N . TRP A 1 107 ? -2.292 3.354 0.120 1.00 96.62 107 TRP A N 1
ATOM 827 C CA . TRP A 1 107 ? -1.063 2.600 0.344 1.00 96.62 107 TRP A CA 1
ATOM 828 C C . TRP A 1 107 ? -0.412 2.139 -0.974 1.00 96.62 107 TRP A C 1
ATOM 830 O O . TRP A 1 107 ? 0.787 2.316 -1.161 1.00 96.62 107 TRP A O 1
ATOM 840 N N . MET A 1 108 ? -1.184 1.692 -1.966 1.00 97.12 108 MET A N 1
ATOM 841 C CA . MET A 1 108 ? -0.655 1.330 -3.291 1.00 97.12 108 MET A CA 1
ATOM 842 C C . MET A 1 108 ? 0.006 2.509 -4.008 1.00 97.12 108 MET A C 1
ATOM 844 O O . MET A 1 108 ? 1.077 2.380 -4.603 1.00 97.12 108 MET A O 1
ATOM 848 N N . ARG A 1 109 ? -0.591 3.704 -3.908 1.00 96.00 109 ARG A N 1
ATOM 849 C CA . ARG A 1 109 ? 0.038 4.936 -4.416 1.00 96.00 109 ARG A CA 1
ATOM 850 C C . ARG A 1 109 ? 1.319 5.270 -3.667 1.00 96.00 109 ARG A C 1
ATOM 852 O O . ARG A 1 109 ? 2.235 5.838 -4.260 1.00 96.00 109 ARG A O 1
ATOM 859 N N . TYR A 1 110 ? 1.361 4.985 -2.371 1.00 96.12 110 TYR A N 1
ATOM 860 C CA . TYR A 1 110 ? 2.567 5.147 -1.578 1.00 96.12 110 TYR A CA 1
ATOM 861 C C . TYR A 1 110 ? 3.676 4.211 -2.074 1.00 96.12 110 TYR A C 1
ATOM 863 O O . TYR A 1 110 ? 4.765 4.699 -2.357 1.00 96.12 110 TYR A O 1
ATOM 871 N N . VAL A 1 111 ? 3.382 2.924 -2.292 1.00 96.75 111 VAL A N 1
ATOM 872 C CA . VAL A 1 111 ? 4.337 1.926 -2.810 1.00 96.75 111 VAL A CA 1
ATOM 873 C C . VAL A 1 111 ? 4.958 2.360 -4.137 1.00 96.75 111 VAL A C 1
ATOM 875 O O . VAL A 1 111 ? 6.179 2.353 -4.267 1.00 96.75 111 VAL A O 1
ATOM 878 N N . GLN A 1 112 ? 4.152 2.813 -5.105 1.00 95.44 112 GLN A N 1
ATOM 879 C CA . GLN A 1 112 ? 4.688 3.311 -6.381 1.00 95.44 112 GLN A CA 1
ATOM 880 C C . GLN A 1 112 ? 5.670 4.469 -6.176 1.00 95.44 112 GLN A C 1
ATOM 882 O O . GLN A 1 112 ? 6.755 4.490 -6.752 1.00 95.44 112 GLN A O 1
ATOM 887 N N . LYS A 1 113 ? 5.301 5.441 -5.334 1.00 95.38 113 LYS A N 1
ATOM 888 C CA . LYS A 1 113 ? 6.174 6.583 -5.038 1.00 95.38 113 LYS A CA 1
ATOM 889 C C . LYS A 1 113 ? 7.432 6.164 -4.286 1.00 95.38 113 LYS A C 1
ATOM 891 O O . LYS A 1 113 ? 8.486 6.749 -4.511 1.00 95.38 113 LYS A O 1
ATOM 896 N N . TYR A 1 114 ? 7.312 5.180 -3.403 1.00 95.75 114 TYR A N 1
ATOM 897 C CA . TYR A 1 114 ? 8.421 4.619 -2.650 1.00 95.75 114 TYR A CA 1
ATOM 898 C C . TYR A 1 114 ? 9.435 3.956 -3.585 1.00 95.75 114 TYR A C 1
ATOM 900 O O . TYR A 1 114 ? 10.602 4.330 -3.554 1.00 95.75 114 TYR A O 1
ATOM 908 N N . ARG A 1 115 ? 8.981 3.081 -4.493 1.00 95.00 115 ARG A N 1
ATOM 909 C CA . ARG A 1 115 ? 9.820 2.454 -5.531 1.00 95.00 115 ARG A CA 1
ATOM 910 C C . ARG A 1 115 ? 10.578 3.499 -6.346 1.00 95.00 115 ARG A C 1
ATOM 912 O O . ARG A 1 115 ? 11.798 3.448 -6.441 1.00 95.00 115 ARG A O 1
ATOM 919 N N . VAL A 1 116 ? 9.870 4.515 -6.849 1.00 94.06 116 VAL A N 1
ATOM 920 C CA . VAL A 1 116 ? 10.493 5.622 -7.600 1.00 94.06 116 VAL A CA 1
ATOM 921 C C . VAL A 1 116 ? 11.549 6.342 -6.758 1.00 94.06 116 VAL A C 1
ATOM 923 O O . VAL A 1 116 ? 12.637 6.626 -7.251 1.00 94.06 116 VAL A O 1
ATOM 926 N N . LYS A 1 117 ? 11.257 6.616 -5.483 1.00 94.12 117 LYS A N 1
ATOM 927 C CA . LYS A 1 117 ? 12.191 7.293 -4.578 1.00 94.12 117 LYS A CA 1
ATOM 928 C C . LYS A 1 117 ? 13.436 6.453 -4.272 1.00 94.12 117 LYS A C 1
ATOM 930 O O . LYS A 1 117 ? 14.519 7.019 -4.168 1.00 94.12 117 LYS A O 1
ATOM 935 N N . MET A 1 118 ? 13.284 5.141 -4.125 1.00 94.12 118 MET A N 1
ATOM 936 C CA . MET A 1 118 ? 14.374 4.224 -3.778 1.00 94.12 118 MET A CA 1
ATOM 937 C C . MET A 1 118 ? 15.189 3.751 -4.991 1.00 94.12 118 MET A C 1
ATOM 939 O O . MET A 1 118 ? 16.120 2.964 -4.835 1.00 94.12 118 MET A O 1
ATOM 943 N N . GLY A 1 119 ? 14.870 4.239 -6.193 1.00 88.69 119 GLY A N 1
ATOM 944 C CA . GLY A 1 119 ? 15.615 3.925 -7.412 1.00 88.69 119 GLY A CA 1
ATOM 945 C C . GLY A 1 119 ? 15.116 2.696 -8.173 1.00 88.69 119 GLY A C 1
ATOM 946 O O . GLY A 1 119 ? 15.851 2.171 -9.003 1.00 88.69 119 GLY A O 1
ATOM 947 N N . GLY A 1 120 ? 13.883 2.245 -7.930 1.00 86.81 120 GLY A N 1
ATOM 948 C CA . GLY A 1 120 ? 13.225 1.193 -8.705 1.00 86.81 120 GLY A CA 1
ATOM 949 C C . GLY A 1 120 ? 12.511 0.147 -7.853 1.00 86.81 120 GLY A C 1
ATOM 950 O O . GLY A 1 120 ? 12.253 0.335 -6.663 1.00 86.81 120 GLY A O 1
ATOM 951 N N . ASP A 1 121 ? 12.183 -0.975 -8.490 1.00 83.81 121 ASP A N 1
ATOM 952 C CA . ASP A 1 121 ? 11.386 -2.046 -7.885 1.00 83.81 121 ASP A CA 1
ATOM 953 C C . ASP A 1 121 ? 12.179 -2.929 -6.908 1.00 83.81 121 ASP A C 1
ATOM 955 O O . ASP A 1 121 ? 11.569 -3.631 -6.113 1.00 83.81 121 ASP A O 1
ATOM 959 N N . SER A 1 122 ? 13.516 -2.863 -6.886 1.00 84.31 122 SER A N 1
ATOM 960 C CA . SER A 1 122 ? 14.370 -3.743 -6.062 1.00 84.31 122 SER A CA 1
ATOM 961 C C . SER A 1 122 ? 14.081 -3.690 -4.558 1.00 84.31 122 SER A C 1
ATOM 963 O O . SER A 1 122 ? 14.392 -4.632 -3.838 1.00 84.31 122 SER A O 1
ATOM 965 N N . TRP A 1 123 ? 13.507 -2.589 -4.071 1.00 86.44 123 TRP A N 1
ATOM 966 C CA . TRP A 1 123 ? 13.195 -2.388 -2.652 1.00 86.44 123 TRP A CA 1
ATOM 967 C C . TRP A 1 123 ? 11.795 -2.844 -2.251 1.00 86.44 123 TRP A C 1
ATOM 969 O O . TRP A 1 123 ? 11.508 -2.983 -1.065 1.00 86.44 123 TRP A O 1
ATOM 979 N N . ALA A 1 124 ? 10.900 -3.008 -3.220 1.00 91.56 124 ALA A N 1
ATOM 980 C CA . ALA A 1 124 ? 9.517 -3.367 -2.967 1.00 91.56 124 ALA A CA 1
ATOM 981 C C . ALA A 1 124 ? 8.924 -4.004 -4.219 1.00 91.56 124 ALA A C 1
ATOM 983 O O . ALA A 1 124 ? 7.964 -3.463 -4.758 1.00 91.56 124 ALA A O 1
ATOM 984 N N . ASP A 1 125 ? 9.507 -5.100 -4.703 1.00 94.38 125 ASP A N 1
ATOM 985 C CA . ASP A 1 125 ? 9.083 -5.746 -5.945 1.00 94.38 125 ASP A CA 1
ATOM 986 C C . ASP A 1 125 ? 7.634 -6.262 -5.868 1.00 94.38 125 ASP A C 1
ATOM 988 O O . ASP A 1 125 ? 6.945 -6.151 -4.848 1.00 94.38 125 ASP A O 1
ATOM 992 N N . ASP A 1 126 ? 7.107 -6.756 -6.984 1.00 95.25 126 ASP A N 1
ATOM 993 C CA . ASP A 1 126 ? 5.707 -7.179 -7.042 1.00 95.25 126 ASP A CA 1
ATOM 994 C C . ASP A 1 126 ? 5.422 -8.343 -6.077 1.00 95.25 126 ASP A C 1
ATOM 996 O O . ASP A 1 126 ? 4.389 -8.337 -5.405 1.00 95.25 126 ASP A O 1
ATOM 1000 N N . ALA A 1 127 ? 6.364 -9.280 -5.919 1.00 94.44 127 ALA A N 1
ATOM 1001 C CA . ALA A 1 127 ? 6.239 -10.398 -4.987 1.00 94.44 127 ALA A CA 1
ATOM 1002 C C . ALA A 1 127 ? 6.190 -9.919 -3.527 1.00 94.44 127 ALA A C 1
ATOM 1004 O O . ALA A 1 127 ? 5.300 -10.322 -2.773 1.00 94.44 127 ALA A O 1
ATOM 1005 N N . TYR A 1 128 ? 7.082 -9.004 -3.147 1.00 95.12 128 TYR A N 1
ATOM 1006 C CA . TYR A 1 128 ? 7.106 -8.362 -1.838 1.00 95.12 128 TYR A CA 1
ATOM 1007 C C . TYR A 1 128 ? 5.792 -7.638 -1.545 1.00 95.12 128 TYR A C 1
ATOM 1009 O O . TYR A 1 128 ? 5.243 -7.771 -0.450 1.00 95.12 128 TYR A O 1
ATOM 1017 N N . VAL A 1 129 ? 5.254 -6.886 -2.510 1.00 96.12 129 VAL A N 1
ATOM 1018 C CA . VAL A 1 129 ? 3.994 -6.146 -2.330 1.00 96.12 129 VAL A CA 1
ATOM 1019 C C . VAL A 1 129 ? 2.819 -7.098 -2.116 1.00 96.12 129 VAL A C 1
ATOM 1021 O O . VAL A 1 129 ? 2.012 -6.873 -1.212 1.00 96.12 129 VAL A O 1
ATOM 1024 N N . ILE A 1 130 ? 2.742 -8.178 -2.898 1.00 96.06 130 ILE A N 1
ATOM 1025 C CA . ILE A 1 130 ? 1.683 -9.190 -2.772 1.00 96.06 130 ILE A CA 1
ATOM 1026 C C . ILE A 1 130 ? 1.779 -9.908 -1.425 1.00 96.06 130 ILE A C 1
ATOM 1028 O O . ILE A 1 130 ? 0.777 -10.009 -0.718 1.00 96.06 130 ILE A O 1
ATOM 1032 N N . GLN A 1 131 ? 2.973 -10.373 -1.043 1.00 95.62 131 GLN A N 1
ATOM 1033 C CA . GLN A 1 131 ? 3.187 -11.019 0.255 1.00 95.62 131 GLN A CA 1
ATOM 1034 C C . GLN A 1 131 ? 2.857 -10.075 1.408 1.00 95.62 131 GLN A C 1
ATOM 1036 O O . GLN A 1 131 ? 2.198 -10.474 2.365 1.00 95.62 131 GLN A O 1
ATOM 1041 N N . THR A 1 132 ? 3.256 -8.808 1.287 1.00 96.31 132 THR A N 1
ATOM 1042 C CA . THR A 1 132 ? 2.921 -7.785 2.273 1.00 96.31 132 THR A CA 1
ATOM 1043 C C . THR A 1 132 ? 1.407 -7.691 2.416 1.00 96.31 132 THR A C 1
ATOM 1045 O O . THR A 1 132 ? 0.921 -7.863 3.522 1.00 96.31 132 THR A O 1
ATOM 1048 N N . LEU A 1 133 ? 0.642 -7.529 1.332 1.00 95.81 133 LEU A N 1
ATOM 1049 C CA . LEU A 1 133 ? -0.825 -7.489 1.407 1.00 95.81 133 LEU A CA 1
ATOM 1050 C C . LEU A 1 133 ? -1.439 -8.741 2.039 1.00 95.81 133 LEU A C 1
ATOM 1052 O O . LEU A 1 133 ? -2.322 -8.601 2.882 1.00 95.81 133 LEU A O 1
ATOM 1056 N N . LYS A 1 134 ? -0.965 -9.941 1.678 1.00 95.56 134 LYS A N 1
ATOM 1057 C CA . LYS A 1 134 ? -1.463 -11.215 2.235 1.00 95.56 134 LYS A CA 1
ATOM 1058 C C . LYS A 1 134 ? -1.349 -11.288 3.762 1.00 95.56 134 LYS A C 1
ATOM 1060 O O . LYS A 1 134 ? -2.140 -11.978 4.395 1.00 95.56 134 LYS A O 1
ATOM 1065 N N . ASN A 1 135 ? -0.417 -10.545 4.359 1.00 95.69 135 ASN A N 1
ATOM 1066 C CA . ASN A 1 135 ? -0.268 -10.475 5.814 1.00 95.69 135 ASN A CA 1
ATOM 1067 C C . ASN A 1 135 ? -1.316 -9.576 6.496 1.00 95.69 135 ASN A C 1
ATO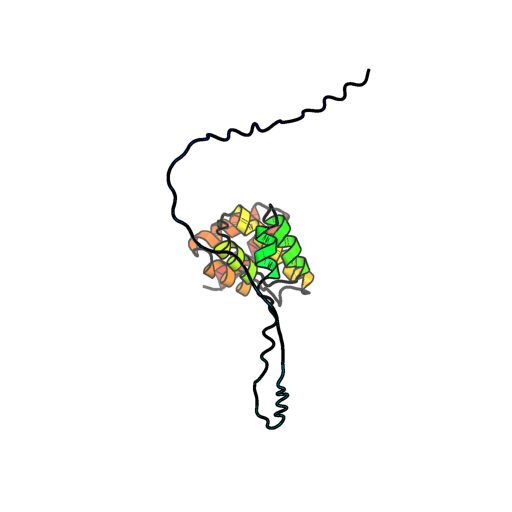M 1069 O O . ASN A 1 135 ? -1.508 -9.681 7.705 1.00 95.69 135 ASN A O 1
ATOM 1073 N N . PHE A 1 136 ? -1.981 -8.683 5.754 1.00 95.31 136 PHE A N 1
ATOM 1074 C CA . PHE A 1 136 ? -2.922 -7.698 6.309 1.00 95.31 136 PHE A CA 1
ATOM 1075 C C . PHE A 1 136 ? -4.364 -7.891 5.845 1.00 95.31 136 PHE A C 1
ATOM 1077 O O . PHE A 1 136 ? -5.279 -7.433 6.530 1.00 95.31 136 PHE A O 1
ATOM 1084 N N . ILE A 1 137 ? -4.576 -8.544 4.701 1.00 94.88 137 ILE A N 1
ATOM 1085 C CA . ILE A 1 137 ? -5.901 -8.818 4.147 1.00 94.88 137 ILE A CA 1
ATOM 1086 C C . ILE A 1 137 ? -6.026 -10.276 3.693 1.00 94.88 137 ILE A C 1
ATOM 1088 O O . ILE A 1 137 ? -5.037 -10.868 3.257 1.00 94.88 137 ILE A O 1
ATOM 1092 N N . PRO A 1 138 ? -7.237 -10.861 3.747 1.00 95.06 138 PRO A N 1
ATOM 1093 C CA . PRO A 1 138 ? -7.478 -12.192 3.204 1.00 95.06 138 PRO A CA 1
ATOM 1094 C C . PRO A 1 138 ? -7.146 -12.261 1.712 1.00 95.06 138 PRO A C 1
ATOM 1096 O O . PRO A 1 138 ? -7.412 -11.320 0.963 1.00 95.06 138 PRO A O 1
ATOM 1099 N N . GLU A 1 139 ? -6.655 -13.412 1.257 1.00 93.56 139 GLU A N 1
ATOM 1100 C CA . GLU A 1 139 ? -6.303 -13.632 -0.151 1.00 93.56 139 GLU A CA 1
ATOM 1101 C C . GLU A 1 139 ? -7.485 -13.397 -1.106 1.00 93.56 139 GLU A C 1
ATOM 1103 O O . GLU A 1 139 ? -7.309 -12.820 -2.177 1.00 93.56 139 GLU A O 1
ATOM 1108 N N . SER A 1 140 ? -8.710 -13.720 -0.675 1.00 92.00 140 SER A N 1
ATOM 1109 C CA . SER A 1 140 ? -9.941 -13.453 -1.432 1.00 92.00 140 SER A CA 1
ATOM 1110 C C . SER A 1 140 ? -10.199 -11.967 -1.712 1.00 92.00 140 SER A C 1
ATOM 1112 O O . SER A 1 140 ? -10.962 -11.640 -2.620 1.00 92.00 140 SER A O 1
ATOM 1114 N N . GLN A 1 141 ? -9.569 -11.056 -0.964 1.00 94.12 141 GLN A N 1
ATOM 1115 C CA . GLN A 1 141 ? -9.693 -9.613 -1.174 1.00 94.12 141 GLN A CA 1
ATOM 1116 C C . GLN A 1 141 ? -8.624 -9.041 -2.111 1.00 94.12 141 GLN A C 1
ATOM 1118 O O . GLN A 1 141 ? -8.791 -7.919 -2.588 1.00 94.12 141 GLN A O 1
ATOM 1123 N N . LEU A 1 142 ? -7.559 -9.786 -2.433 1.00 94.31 142 LEU A N 1
ATOM 1124 C CA . LEU A 1 142 ? -6.502 -9.293 -3.327 1.00 94.31 142 LEU A CA 1
ATOM 1125 C C . LEU A 1 142 ? -7.053 -8.925 -4.704 1.00 94.31 142 LEU A C 1
ATOM 1127 O O . LEU A 1 142 ? -6.783 -7.836 -5.208 1.00 94.31 142 LEU A O 1
ATOM 1131 N N . SER A 1 143 ? -7.881 -9.797 -5.281 1.00 94.88 143 SER A N 1
ATOM 1132 C CA . SER A 1 143 ? -8.509 -9.575 -6.587 1.00 94.88 143 SER A CA 1
ATOM 1133 C C . SER A 1 143 ? -9.363 -8.306 -6.589 1.00 94.88 143 SER A C 1
ATOM 1135 O O . SER A 1 143 ? -9.347 -7.545 -7.554 1.00 94.88 143 SER A O 1
ATOM 1137 N N . VAL A 1 144 ? -10.075 -8.043 -5.487 1.00 95.50 144 VAL A N 1
ATOM 1138 C CA . VAL A 1 144 ? -10.894 -6.834 -5.317 1.00 95.50 144 VAL A CA 1
ATOM 1139 C C . VAL A 1 144 ? -10.008 -5.589 -5.330 1.00 95.50 144 VAL A C 1
ATOM 1141 O O . VAL A 1 144 ? -10.285 -4.648 -6.072 1.00 95.50 144 VAL A O 1
ATOM 1144 N N . VAL A 1 145 ? -8.896 -5.609 -4.589 1.00 96.38 145 VAL A N 1
ATOM 1145 C CA . VAL A 1 145 ? -7.931 -4.500 -4.563 1.00 96.38 145 VAL A CA 1
ATOM 1146 C C . VAL A 1 145 ? -7.321 -4.264 -5.947 1.00 96.38 145 VAL A C 1
ATOM 1148 O O . VAL A 1 145 ? -7.271 -3.121 -6.401 1.00 96.38 145 VAL A O 1
ATOM 1151 N N . PHE A 1 146 ? -6.896 -5.316 -6.653 1.00 96.44 146 PHE A N 1
ATOM 1152 C CA . PHE A 1 146 ? -6.314 -5.179 -7.993 1.00 96.44 146 PHE A CA 1
ATOM 1153 C C . PHE A 1 146 ? -7.330 -4.664 -9.016 1.00 96.44 146 PHE A C 1
ATOM 1155 O O . PHE A 1 146 ? -6.999 -3.792 -9.822 1.00 96.44 146 PHE A O 1
ATOM 1162 N N . ASN A 1 147 ? -8.584 -5.116 -8.948 1.00 96.00 147 ASN A N 1
ATOM 1163 C CA . ASN A 1 147 ? -9.668 -4.568 -9.763 1.00 96.00 147 ASN A CA 1
ATOM 1164 C C . ASN A 1 147 ? -9.876 -3.077 -9.480 1.00 96.00 147 ASN A C 1
ATOM 1166 O O . ASN A 1 147 ? -9.863 -2.271 -10.409 1.00 96.00 147 ASN A O 1
ATOM 1170 N N . ALA A 1 148 ? -9.933 -2.680 -8.209 1.00 96.69 148 ALA A N 1
ATOM 1171 C CA . ALA A 1 148 ? -10.050 -1.274 -7.832 1.00 96.69 148 ALA A CA 1
ATOM 1172 C C . ALA A 1 148 ? -8.858 -0.420 -8.316 1.00 96.69 148 ALA A C 1
ATOM 1174 O O . ALA A 1 148 ? -9.024 0.760 -8.636 1.00 96.69 148 ALA A O 1
ATOM 1175 N N . MET A 1 149 ? -7.654 -0.998 -8.408 1.00 97.25 149 MET A N 1
ATOM 1176 C CA . MET A 1 149 ? -6.480 -0.336 -8.993 1.00 97.25 149 MET A CA 1
ATOM 1177 C C . MET A 1 149 ? -6.617 -0.141 -10.505 1.00 97.25 149 MET A C 1
ATOM 1179 O O . MET A 1 149 ? -6.274 0.937 -10.997 1.00 97.25 149 MET A O 1
ATOM 1183 N N . LYS A 1 150 ? -7.133 -1.144 -11.227 1.00 97.12 150 LYS A N 1
ATOM 1184 C CA . LYS A 1 150 ? -7.381 -1.077 -12.678 1.00 97.12 150 LYS A CA 1
ATOM 1185 C C . LYS A 1 150 ? -8.357 0.048 -13.032 1.00 97.12 150 LYS A C 1
ATOM 1187 O O . LYS A 1 150 ? -8.092 0.809 -13.954 1.00 97.12 150 LYS A O 1
ATOM 1192 N N . GLU A 1 151 ? -9.367 0.293 -12.203 1.00 95.75 151 GLU A N 1
ATOM 1193 C CA . GLU A 1 151 ? -10.301 1.419 -12.382 1.00 95.75 151 GLU A CA 1
ATOM 1194 C C . GLU A 1 151 ? -9.669 2.816 -12.183 1.00 95.75 151 GLU A C 1
ATOM 1196 O O . GLU A 1 151 ? -10.304 3.850 -12.415 1.00 95.75 151 GLU A O 1
ATOM 1201 N N . LYS A 1 152 ? -8.411 2.908 -11.725 1.00 93.69 152 LYS A N 1
ATOM 1202 C CA . LYS A 1 152 ? -7.704 4.183 -11.529 1.00 93.69 152 LYS A CA 1
ATOM 1203 C C . LYS A 1 152 ? -6.560 4.308 -12.526 1.00 93.69 152 LYS A C 1
ATOM 1205 O O . LYS A 1 152 ? -5.540 3.646 -12.389 1.00 93.69 152 LYS A O 1
ATOM 1210 N N . THR A 1 153 ? -6.636 5.291 -13.422 1.00 93.38 153 THR A N 1
ATOM 1211 C CA . THR A 1 153 ? -5.612 5.555 -14.458 1.00 93.38 153 THR A CA 1
ATOM 1212 C C . THR A 1 153 ? -4.164 5.553 -13.947 1.00 93.38 153 THR A C 1
ATOM 1214 O O . THR A 1 153 ? -3.288 4.988 -14.589 1.00 93.38 153 THR A O 1
ATOM 1217 N N . LYS A 1 154 ? -3.898 6.125 -12.763 1.00 94.00 154 LYS A N 1
ATOM 1218 C CA . LYS A 1 154 ? -2.547 6.179 -12.160 1.00 94.00 154 LYS A CA 1
ATOM 1219 C C . LYS A 1 154 ? -2.048 4.849 -11.575 1.00 94.00 154 LYS A C 1
ATOM 1221 O O . LYS A 1 154 ? -0.850 4.697 -11.364 1.00 94.00 154 LYS A O 1
ATOM 1226 N N . LEU A 1 155 ? -2.957 3.928 -11.264 1.00 95.75 155 LEU A N 1
ATOM 1227 C CA . LEU A 1 155 ? -2.651 2.617 -10.685 1.00 95.75 155 LEU A CA 1
ATOM 1228 C C . LEU A 1 155 ? -2.898 1.473 -11.670 1.00 95.75 155 LEU A C 1
ATOM 1230 O O . LEU A 1 155 ? -2.529 0.351 -11.353 1.00 95.75 155 LEU A O 1
ATOM 1234 N N . HIS A 1 156 ? -3.477 1.741 -12.844 1.00 96.19 156 HIS A N 1
ATOM 1235 C CA . HIS A 1 156 ? -3.944 0.708 -13.760 1.00 96.19 156 HIS A CA 1
ATOM 1236 C C . HIS A 1 156 ? -2.847 -0.293 -14.128 1.00 96.19 156 HIS A C 1
ATOM 1238 O O . HIS A 1 156 ? -2.995 -1.487 -13.888 1.00 96.19 156 HIS A O 1
ATOM 1244 N N . SER A 1 157 ? -1.725 0.183 -14.677 1.00 95.44 157 SER A N 1
ATOM 1245 C CA . SER A 1 157 ? -0.606 -0.689 -15.061 1.00 95.44 157 SER A CA 1
ATOM 1246 C C . SER A 1 157 ? -0.040 -1.460 -13.870 1.00 95.44 157 SER A C 1
ATOM 1248 O O . SER A 1 157 ? 0.285 -2.634 -13.993 1.00 95.44 157 SER A O 1
ATOM 1250 N N . PHE A 1 158 ? 0.016 -0.823 -12.700 1.00 95.31 158 PHE A N 1
ATOM 1251 C CA . PHE A 1 158 ? 0.495 -1.465 -11.485 1.00 95.31 158 PHE A CA 1
ATOM 1252 C C . PHE A 1 158 ? -0.455 -2.57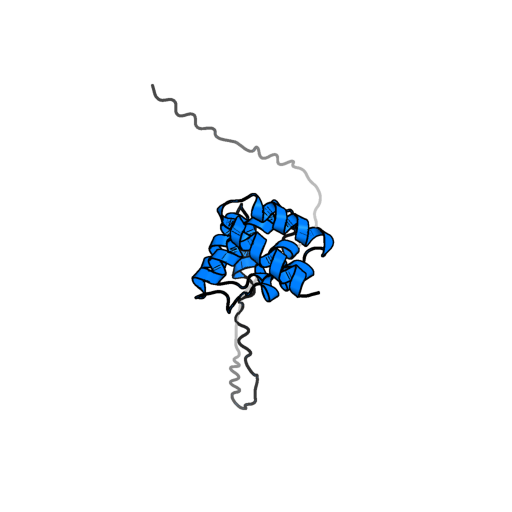1 -11.011 1.00 95.31 158 PHE A C 1
ATOM 1254 O O . PHE A 1 158 ? 0.001 -3.656 -10.678 1.00 95.31 158 PHE A O 1
ATOM 1261 N N . GLY A 1 159 ? -1.770 -2.339 -11.060 1.00 95.50 159 GLY A N 1
ATOM 1262 C CA . GLY A 1 159 ? -2.780 -3.341 -10.717 1.00 95.50 159 GLY A CA 1
ATOM 1263 C C . GLY A 1 159 ? -2.717 -4.560 -11.634 1.00 95.50 159 GLY A C 1
ATOM 1264 O O . GLY A 1 159 ? -2.726 -5.683 -11.143 1.00 95.50 159 GLY A O 1
ATOM 1265 N N . VAL A 1 160 ? -2.567 -4.342 -12.947 1.00 96.69 160 VAL A N 1
ATOM 1266 C CA . VAL A 1 160 ? -2.387 -5.427 -13.931 1.00 96.69 160 VAL A CA 1
ATOM 1267 C C . VAL A 1 160 ? -1.124 -6.242 -13.639 1.00 96.69 160 VAL A C 1
ATOM 1269 O O . VAL A 1 160 ? -1.167 -7.472 -13.664 1.00 96.69 160 VAL A O 1
ATOM 1272 N N . ASN A 1 161 ? -0.005 -5.575 -13.343 1.00 95.06 161 ASN A N 1
ATOM 1273 C CA . ASN A 1 161 ? 1.257 -6.256 -13.051 1.00 95.06 161 ASN A CA 1
ATOM 1274 C C . ASN A 1 161 ? 1.166 -7.098 -11.773 1.00 95.06 161 ASN A C 1
ATOM 1276 O O . ASN A 1 161 ? 1.551 -8.265 -11.795 1.00 95.06 161 ASN A O 1
ATOM 1280 N N . LEU A 1 162 ? 0.593 -6.544 -10.698 1.00 95.19 162 LEU A N 1
ATOM 1281 C CA . LEU A 1 162 ? 0.409 -7.265 -9.437 1.00 95.19 162 LEU A CA 1
ATOM 1282 C C . LEU A 1 162 ? -0.543 -8.454 -9.581 1.00 95.19 162 LEU A C 1
ATOM 1284 O O . LEU A 1 162 ? -0.258 -9.523 -9.054 1.00 95.19 162 LEU A O 1
ATOM 1288 N N . GLU A 1 163 ? -1.647 -8.303 -10.314 1.00 95.31 163 GLU A N 1
ATOM 1289 C CA . GLU A 1 163 ? -2.584 -9.404 -10.561 1.00 95.31 163 GLU A CA 1
ATOM 1290 C C . GLU A 1 163 ? -1.913 -10.545 -11.334 1.00 95.31 163 GLU A C 1
ATOM 1292 O O . GLU A 1 163 ? -2.021 -11.710 -10.948 1.00 95.31 163 GLU A O 1
ATOM 1297 N N . LYS A 1 164 ? -1.142 -10.212 -12.376 1.00 95.00 164 LYS A N 1
ATOM 1298 C CA . LYS A 1 164 ? -0.361 -11.196 -13.132 1.00 95.00 164 LYS A CA 1
ATOM 1299 C C . LYS A 1 164 ? 0.702 -11.866 -12.259 1.00 95.00 164 LYS A C 1
ATOM 1301 O O . LYS A 1 164 ? 0.865 -13.081 -12.325 1.00 95.00 164 LYS A O 1
ATOM 1306 N N . ALA A 1 165 ? 1.426 -11.093 -11.453 1.00 93.25 165 ALA A N 1
ATOM 1307 C CA . ALA A 1 165 ? 2.441 -11.620 -10.547 1.00 93.25 165 ALA A CA 1
ATOM 1308 C C . ALA A 1 165 ? 1.828 -12.539 -9.477 1.00 93.25 165 ALA A C 1
ATOM 1310 O O . ALA A 1 165 ? 2.403 -13.580 -9.178 1.00 93.25 165 ALA A O 1
ATOM 1311 N N . ALA A 1 166 ? 0.639 -12.210 -8.965 1.00 91.81 166 ALA A N 1
ATOM 1312 C CA . ALA A 1 166 ? -0.076 -13.041 -8.001 1.00 91.81 166 ALA A CA 1
ATOM 1313 C C . ALA A 1 166 ? -0.535 -14.372 -8.611 1.00 91.81 166 ALA A C 1
ATOM 1315 O O . ALA A 1 166 ? -0.418 -15.402 -7.956 1.00 91.81 166 ALA A O 1
ATOM 1316 N N . ALA A 1 167 ? -1.003 -14.365 -9.863 1.00 90.19 167 ALA A N 1
ATOM 1317 C CA . ALA A 1 167 ? -1.424 -15.579 -10.565 1.00 90.19 167 ALA A CA 1
ATOM 1318 C C . ALA A 1 167 ? -0.257 -16.530 -10.890 1.00 90.19 167 ALA A C 1
ATOM 1320 O O . ALA A 1 167 ? -0.448 -17.738 -10.903 1.00 90.19 167 ALA A O 1
ATOM 1321 N N . ASN A 1 168 ? 0.944 -15.994 -11.132 1.00 84.25 168 ASN A N 1
ATOM 1322 C CA . ASN A 1 168 ? 2.142 -16.793 -11.423 1.00 84.25 168 ASN A CA 1
ATOM 1323 C C . ASN A 1 168 ? 2.855 -17.317 -10.164 1.00 84.25 168 ASN A C 1
ATOM 1325 O O . ASN A 1 168 ? 3.831 -18.053 -10.283 1.00 84.25 168 ASN A O 1
ATOM 1329 N N . ALA A 1 169 ? 2.436 -16.876 -8.975 1.00 70.62 169 ALA A N 1
ATOM 1330 C CA . ALA A 1 169 ? 3.025 -17.267 -7.695 1.00 70.62 169 ALA A CA 1
ATOM 1331 C C . ALA A 1 169 ? 2.300 -18.456 -7.028 1.00 70.62 169 ALA A C 1
ATOM 1333 O O . ALA A 1 169 ? 2.668 -18.831 -5.913 1.00 70.62 169 ALA A O 1
ATOM 1334 N N . VAL A 1 170 ? 1.268 -18.997 -7.686 1.00 53.81 170 VAL A N 1
ATOM 1335 C CA . VAL A 1 170 ? 0.497 -20.195 -7.308 1.00 53.81 170 VAL A CA 1
ATOM 1336 C C . VAL A 1 170 ? 0.989 -21.377 -8.132 1.00 53.81 170 VAL A C 1
ATOM 1338 O O . VAL A 1 170 ? 1.138 -22.468 -7.541 1.00 53.81 170 VAL A O 1
#

Nearest PDB structures (foldseek):
  7xvk-assembly1_B  TM=5.027E-01  e=6.048E-01  Phytophthora sojae
  3o48-assembly1_A  TM=3.729E-01  e=4.173E+00  Saccharomyces cerevisiae
  7vg4-assembly3_F  TM=2.391E-01  e=6.013E+00  Methylorubrum extorquens AM1

Secondary structure (DSSP, 8-state):
----------PPP-------------------------------------------TTSHHHHHHHHSSSHHHHHHHHHHTT--HHHHHHHHHHTT----HHHHHHHHHHHHHHHHHHTSGGGS-HHHH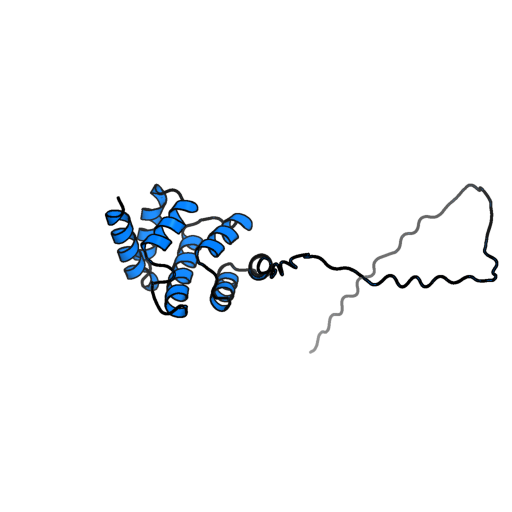HHHHHTTS-HHHHHHHHHHHHTSTTTHHHHHHHHHHHHTT-

Radius of gyration: 31.31 Å; Cα contacts (8 Å, |Δi|>4): 94; chains: 1; bounding box: 59×72×84 Å

Mean predicted aligned error: 17.23 Å